Protein AF-D4H2M1-F1 (afdb_monomer_lite)

Organism: Denitrovibrio acetiphilus (strain DSM 12809 / NBRC 114555 / N2460) (NCBI:txid522772)

Sequence (80 aa):
MSFCLVSVSFVTACGTSKISIVEEKCGICHKAEIVYKRKLTKAEWDRVVYAMKIRGLKISASEEKTLKSELYKKLGKEDK

pLDDT: mean 86.99, std 16.82, range [47.16, 98.25]

Radius of gyration: 18.4 Å; chains: 1; bounding box: 28×67×25 Å

Structure (mmCIF, N/CA/C/O backbone):
data_AF-D4H2M1-F1
#
_entry.id   AF-D4H2M1-F1
#
loop_
_atom_site.group_PDB
_atom_site.id
_atom_site.type_symbol
_atom_site.label_atom_id
_atom_site.label_alt_id
_atom_site.label_comp_id
_atom_site.label_asym_id
_atom_site.label_entity_id
_atom_site.label_seq_id
_atom_site.pdbx_PDB_ins_code
_atom_site.Cartn_x
_atom_site.Cartn_y
_atom_site.Cartn_z
_atom_site.occupancy
_atom_site.B_iso_or_equiv
_atom_site.auth_seq_id
_atom_site.auth_comp_id
_atom_site.auth_asym_id
_atom_site.auth_atom_id
_atom_site.pdbx_PDB_model_num
ATOM 1 N N . MET A 1 1 ? -9.159 58.261 5.672 1.00 47.16 1 MET A N 1
ATOM 2 C CA . MET A 1 1 ? -9.613 56.868 5.864 1.00 47.16 1 MET A CA 1
ATOM 3 C C . MET A 1 1 ? -9.621 56.165 4.519 1.00 47.16 1 MET A C 1
ATOM 5 O O . MET A 1 1 ? -10.349 56.625 3.656 1.00 47.16 1 MET A O 1
ATOM 9 N N . SER A 1 2 ? -8.837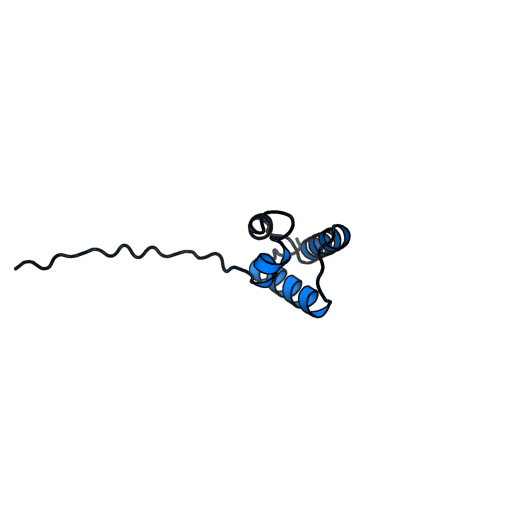 55.104 4.330 1.00 52.41 2 SER A N 1
ATOM 10 C CA . SER A 1 2 ? -9.198 54.020 3.404 1.00 52.41 2 SER A CA 1
ATOM 11 C C . SER A 1 2 ? -8.240 52.851 3.620 1.00 52.41 2 SER A C 1
ATOM 13 O O . SER A 1 2 ? -7.116 52.854 3.126 1.00 52.41 2 SER A O 1
ATOM 15 N N . PHE A 1 3 ? -8.657 51.888 4.438 1.00 48.28 3 PHE A N 1
ATOM 16 C CA . PHE A 1 3 ? -8.016 50.582 4.507 1.00 48.28 3 PHE A CA 1
ATOM 17 C C . PHE A 1 3 ? -8.788 49.673 3.554 1.00 48.28 3 PHE A C 1
ATOM 19 O O . PHE A 1 3 ? -9.945 49.345 3.812 1.00 48.28 3 PHE A O 1
ATOM 26 N N . CYS A 1 4 ? -8.166 49.299 2.435 1.00 51.50 4 CYS A N 1
ATOM 27 C CA . CYS A 1 4 ? -8.684 48.251 1.565 1.00 51.50 4 CYS A CA 1
ATOM 28 C C . CYS A 1 4 ? -8.626 46.920 2.323 1.00 51.50 4 CYS A C 1
ATOM 30 O O . CYS A 1 4 ? -7.575 46.291 2.425 1.00 51.50 4 CYS A O 1
ATOM 32 N N . LEU A 1 5 ? -9.769 46.517 2.877 1.00 53.38 5 LEU A N 1
ATOM 33 C CA . LEU A 1 5 ? -10.018 45.186 3.417 1.00 53.38 5 LEU A CA 1
ATOM 34 C C . LEU A 1 5 ? -9.996 44.177 2.263 1.00 53.38 5 LEU A C 1
ATOM 36 O O . LEU A 1 5 ? -11.030 43.856 1.683 1.00 53.38 5 LEU A O 1
ATOM 40 N N . VAL A 1 6 ? -8.809 43.683 1.911 1.00 54.53 6 VAL A N 1
ATOM 41 C CA . VAL A 1 6 ? -8.693 42.484 1.080 1.00 54.53 6 VAL A CA 1
ATOM 42 C C . VAL A 1 6 ? -9.001 41.299 1.985 1.00 54.53 6 VAL A C 1
ATOM 44 O O . VAL A 1 6 ? -8.163 40.828 2.752 1.00 54.53 6 VAL A O 1
ATOM 47 N N . SER A 1 7 ? -10.251 40.858 1.932 1.00 60.72 7 SER A N 1
ATOM 48 C CA . SER A 1 7 ? -10.719 39.588 2.465 1.00 60.72 7 SER A CA 1
ATOM 49 C C . SER A 1 7 ? -9.971 38.454 1.765 1.00 60.72 7 SER A C 1
ATOM 51 O O . SER A 1 7 ? -10.393 37.947 0.728 1.00 60.72 7 SER A O 1
ATOM 53 N N . VAL A 1 8 ? -8.830 38.053 2.330 1.00 58.56 8 VAL A N 1
ATOM 54 C CA . VAL A 1 8 ? -8.147 36.818 1.944 1.00 58.56 8 VAL A CA 1
ATOM 55 C C . VAL A 1 8 ? -9.088 35.679 2.310 1.00 58.56 8 VAL A C 1
ATOM 57 O O . VAL A 1 8 ? -9.195 35.285 3.471 1.00 58.56 8 VAL A O 1
ATOM 60 N N . SER A 1 9 ? -9.828 35.188 1.319 1.00 56.25 9 SER A N 1
ATOM 61 C CA . SER A 1 9 ? -10.556 33.935 1.420 1.00 56.25 9 SER A CA 1
ATOM 62 C C . SER A 1 9 ? -9.539 32.857 1.772 1.00 56.25 9 SER A C 1
ATOM 64 O O . SER A 1 9 ? -8.750 32.425 0.933 1.00 56.25 9 SER A O 1
ATOM 66 N N . PHE A 1 10 ? -9.524 32.468 3.044 1.00 53.19 10 PHE A N 1
ATOM 67 C CA . PHE A 1 10 ? -8.783 31.320 3.528 1.00 53.19 10 PHE A CA 1
ATOM 68 C C . PHE A 1 10 ? -9.450 30.102 2.890 1.00 53.19 10 PHE A C 1
ATOM 70 O O . PHE A 1 10 ? -10.412 29.545 3.416 1.00 53.19 10 PHE A O 1
ATOM 77 N N . VAL A 1 11 ? -8.998 29.743 1.689 1.00 59.78 11 VAL A N 1
ATOM 78 C CA . VAL A 1 11 ? -9.254 28.433 1.103 1.00 59.78 11 VAL A CA 1
ATOM 79 C C . VAL A 1 11 ? -8.626 27.437 2.062 1.00 59.78 11 VAL A C 1
ATOM 81 O O . VAL A 1 11 ? -7.432 27.151 2.004 1.00 59.78 11 VAL A O 1
ATOM 84 N N . THR A 1 12 ? -9.426 26.952 3.007 1.00 60.94 12 THR A N 1
ATOM 85 C CA . THR A 1 12 ? -9.102 25.773 3.790 1.00 60.94 12 THR A CA 1
ATOM 86 C C . THR A 1 12 ? -9.027 24.630 2.796 1.00 60.94 12 THR A C 1
ATOM 88 O O . THR A 1 12 ? -10.017 23.990 2.445 1.00 60.94 12 THR A O 1
ATOM 91 N N . ALA A 1 13 ? -7.816 24.418 2.283 1.00 56.25 13 ALA A N 1
ATOM 92 C CA . ALA A 1 13 ? -7.443 23.213 1.587 1.00 56.25 13 ALA A CA 1
ATOM 93 C C . ALA A 1 13 ? -7.727 22.061 2.554 1.00 56.25 13 ALA A C 1
ATOM 95 O O . ALA A 1 13 ? -6.923 21.748 3.431 1.00 56.25 13 ALA A O 1
ATOM 96 N N . CYS A 1 14 ? -8.901 21.445 2.421 1.00 55.91 14 CYS A N 1
ATOM 97 C CA . CYS A 1 14 ? -9.166 20.135 2.982 1.00 55.91 14 CYS A CA 1
ATOM 98 C C . CYS A 1 14 ? -8.300 19.155 2.179 1.00 55.91 14 CYS A C 1
ATOM 100 O O . CYS A 1 14 ? -8.738 18.515 1.225 1.00 55.91 14 CYS A O 1
ATOM 102 N N . GLY A 1 15 ? -7.003 19.157 2.480 1.00 56.34 15 GLY A N 1
ATOM 103 C CA . GLY A 1 15 ? -6.029 18.290 1.855 1.00 56.34 15 GLY A CA 1
ATOM 104 C C . GLY A 1 15 ? -6.247 16.890 2.391 1.00 56.34 15 GLY A C 1
ATOM 105 O O . GLY A 1 15 ? -5.827 16.584 3.505 1.00 56.34 15 GLY A O 1
ATOM 106 N N . THR A 1 16 ? -6.900 16.032 1.607 1.00 60.28 16 THR A N 1
ATOM 107 C CA . THR A 1 16 ? -6.839 14.583 1.826 1.00 60.28 16 THR A CA 1
ATOM 108 C C . THR A 1 16 ? -5.368 14.220 1.983 1.00 60.28 16 THR A C 1
ATOM 110 O O . THR A 1 16 ? -4.576 14.458 1.068 1.00 60.28 16 THR A O 1
ATOM 113 N N . SER A 1 17 ? -4.980 13.720 3.154 1.00 75.06 17 SER A N 1
ATOM 114 C CA . SER A 1 17 ? -3.580 13.450 3.469 1.00 75.06 17 SER A CA 1
ATOM 115 C C . SER A 1 17 ? -3.077 12.356 2.530 1.00 75.06 17 SER A C 1
ATOM 117 O O . SER A 1 17 ? -3.409 11.179 2.682 1.00 75.06 17 SER A O 1
ATOM 119 N N . LYS A 1 18 ? -2.306 12.762 1.519 1.00 89.25 18 LYS A N 1
ATOM 120 C CA . LYS A 1 18 ? -1.691 11.856 0.550 1.00 89.25 18 LYS A CA 1
ATOM 121 C C . LYS A 1 18 ? -0.761 10.879 1.271 1.00 89.25 18 LYS A C 1
ATOM 123 O O . LYS A 1 18 ? -0.130 11.217 2.273 1.00 89.25 18 LYS A O 1
ATOM 128 N N . ILE A 1 19 ? -0.701 9.650 0.774 1.00 94.75 19 ILE A N 1
ATOM 129 C CA . ILE A 1 19 ? 0.181 8.600 1.281 1.00 94.75 19 ILE A CA 1
ATOM 130 C C . ILE A 1 19 ? 1.324 8.473 0.274 1.00 94.75 19 ILE A C 1
ATOM 132 O O . ILE A 1 19 ? 1.093 8.008 -0.839 1.00 94.75 19 ILE A O 1
ATOM 136 N N . SER A 1 20 ? 2.543 8.878 0.640 1.00 94.56 20 SER A N 1
ATOM 137 C CA . SER A 1 20 ? 3.665 8.987 -0.311 1.00 94.56 20 SER A CA 1
ATOM 138 C C . SER A 1 20 ? 3.909 7.696 -1.094 1.00 94.56 20 SER A C 1
ATOM 140 O O . SER A 1 20 ? 3.925 7.711 -2.318 1.00 94.56 20 SER A O 1
ATOM 142 N N . ILE A 1 21 ? 3.945 6.550 -0.406 1.00 96.25 21 ILE A N 1
ATOM 143 C CA . ILE A 1 21 ? 4.140 5.244 -1.052 1.00 96.25 21 ILE A CA 1
ATOM 144 C C . ILE A 1 21 ? 3.000 4.861 -2.017 1.00 96.25 21 ILE A C 1
ATOM 146 O O . ILE A 1 21 ? 3.228 4.135 -2.982 1.00 96.25 21 ILE A O 1
ATOM 150 N N . VAL A 1 22 ? 1.777 5.364 -1.811 1.00 96.88 22 VAL A N 1
ATOM 151 C CA . VAL A 1 22 ? 0.662 5.172 -2.757 1.00 96.88 22 VAL A CA 1
ATOM 152 C C . VAL A 1 22 ? 0.866 6.035 -4.000 1.00 96.88 22 VAL A C 1
ATOM 154 O O . VAL A 1 22 ? 0.688 5.538 -5.111 1.00 96.88 22 VAL A O 1
ATOM 157 N N . GLU A 1 23 ? 1.274 7.297 -3.841 1.00 95.31 23 GLU A N 1
ATOM 158 C CA . GLU A 1 23 ? 1.563 8.173 -4.984 1.00 95.31 23 GLU A CA 1
ATOM 159 C C . GLU A 1 23 ? 2.732 7.632 -5.822 1.00 95.31 23 GLU A C 1
ATOM 161 O O . GLU A 1 23 ? 2.648 7.604 -7.047 1.00 95.31 23 GLU A O 1
ATOM 166 N N . GLU A 1 24 ? 3.780 7.133 -5.166 1.00 95.50 24 GLU A N 1
ATOM 167 C CA . GLU A 1 24 ? 4.982 6.607 -5.819 1.00 95.50 24 GLU A CA 1
ATOM 168 C C . GLU A 1 24 ? 4.745 5.269 -6.529 1.00 95.50 24 GLU A C 1
ATOM 170 O O . GLU A 1 24 ? 5.266 5.046 -7.621 1.00 95.50 2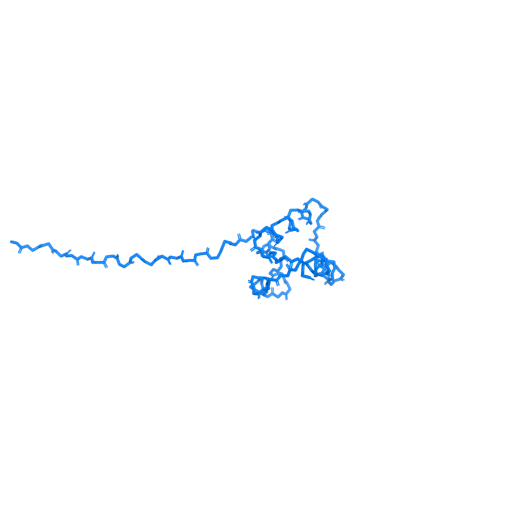4 GLU A O 1
ATOM 175 N N . LYS A 1 25 ? 3.986 4.350 -5.915 1.00 96.88 25 LYS A N 1
ATOM 176 C CA . LYS A 1 25 ? 3.884 2.961 -6.399 1.00 96.88 25 LYS A CA 1
ATOM 177 C C . LYS A 1 25 ? 2.580 2.658 -7.129 1.00 96.88 25 LYS A C 1
ATOM 179 O O . LYS A 1 25 ? 2.583 1.884 -8.083 1.00 96.88 25 LYS A O 1
ATOM 184 N N . CYS A 1 26 ? 1.455 3.233 -6.703 1.00 95.62 26 CYS A N 1
ATOM 185 C CA . CYS A 1 26 ? 0.140 2.896 -7.258 1.00 95.62 26 CYS A CA 1
ATOM 186 C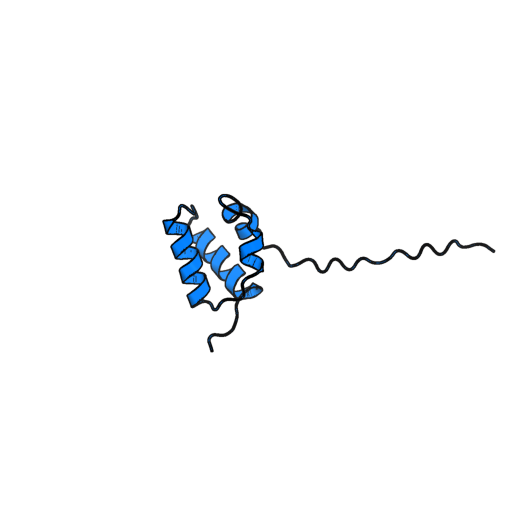 C . CYS A 1 26 ? -0.218 3.717 -8.504 1.00 95.62 26 CYS A C 1
ATOM 188 O O . CYS A 1 26 ? -1.132 3.329 -9.226 1.00 95.62 26 CYS A O 1
ATOM 190 N N . GLY A 1 27 ? 0.499 4.816 -8.765 1.00 93.44 27 GLY A N 1
ATOM 191 C CA . GLY A 1 27 ? 0.325 5.667 -9.947 1.00 93.44 27 GLY A CA 1
ATOM 192 C C . GLY A 1 27 ? 0.943 5.120 -11.240 1.00 93.44 27 GLY A C 1
ATOM 193 O O . GLY A 1 27 ? 0.698 5.676 -12.305 1.00 93.44 27 GLY A O 1
ATOM 194 N N . ILE A 1 28 ? 1.733 4.043 -11.158 1.00 94.75 28 ILE A N 1
ATOM 195 C CA . ILE A 1 28 ? 2.540 3.532 -12.278 1.00 94.75 28 ILE A CA 1
ATOM 196 C C . ILE A 1 28 ? 1.668 2.908 -13.381 1.00 94.75 28 ILE A C 1
ATOM 198 O O . ILE A 1 28 ? 1.967 3.065 -14.561 1.00 94.75 28 ILE A O 1
ATOM 202 N N . CYS A 1 29 ? 0.590 2.204 -13.016 1.00 96.25 29 CYS A N 1
ATOM 203 C CA . CYS A 1 29 ? -0.266 1.490 -13.977 1.00 96.25 29 CYS A CA 1
ATOM 204 C C . CYS A 1 29 ? -1.625 2.166 -14.211 1.00 96.25 29 CYS A C 1
ATOM 206 O O . CYS A 1 29 ? -2.202 2.053 -15.288 1.00 96.25 29 CYS A O 1
ATOM 208 N N . HIS A 1 30 ? -2.164 2.849 -13.203 1.00 95.19 30 HIS A N 1
ATOM 209 C CA . HIS A 1 30 ? -3.424 3.587 -13.270 1.00 95.19 30 HIS A CA 1
ATOM 210 C C . HIS A 1 30 ? -3.398 4.730 -12.253 1.00 95.19 30 HIS A C 1
ATOM 212 O O . HIS A 1 30 ? -2.535 4.778 -11.384 1.00 95.19 30 HIS A O 1
ATOM 218 N N . LYS A 1 31 ? -4.366 5.650 -12.309 1.00 95.38 31 LYS A N 1
ATOM 219 C CA . LYS A 1 31 ? -4.410 6.791 -11.378 1.00 95.38 31 LYS A CA 1
ATOM 220 C C . LYS A 1 31 ? -4.446 6.315 -9.918 1.00 95.38 31 LYS A C 1
ATOM 222 O O . LYS A 1 31 ? -5.350 5.569 -9.541 1.00 95.38 31 LYS A O 1
ATOM 227 N N . ALA A 1 32 ? -3.517 6.801 -9.090 1.00 96.31 32 ALA A N 1
ATOM 228 C CA . ALA A 1 32 ? -3.447 6.486 -7.656 1.00 96.31 32 ALA A CA 1
ATOM 229 C C . ALA A 1 32 ? -4.687 6.968 -6.875 1.00 96.31 32 ALA A C 1
ATOM 231 O O . ALA A 1 32 ? -5.022 6.429 -5.824 1.00 96.31 32 ALA A O 1
ATOM 232 N N . GLU A 1 33 ? -5.424 7.937 -7.429 1.00 95.56 33 GLU A N 1
ATOM 233 C CA . GLU A 1 33 ? -6.665 8.481 -6.868 1.00 95.56 33 GLU A CA 1
ATOM 234 C C . GLU A 1 33 ? -7.706 7.400 -6.521 1.00 95.56 33 GLU A C 1
ATOM 236 O O . GLU A 1 33 ? -8.451 7.551 -5.554 1.00 95.56 33 GLU A O 1
ATOM 241 N N . ILE A 1 34 ? -7.739 6.286 -7.269 1.00 95.12 34 ILE A N 1
ATOM 242 C CA . ILE A 1 34 ? -8.674 5.184 -7.003 1.00 95.12 34 ILE A CA 1
ATOM 243 C C . ILE A 1 34 ? -8.495 4.595 -5.601 1.00 95.12 34 ILE A C 1
ATOM 245 O O . ILE A 1 34 ? -9.476 4.147 -5.015 1.00 95.12 34 ILE A O 1
ATOM 249 N N . VAL A 1 35 ? -7.281 4.631 -5.043 1.00 96.38 35 VAL A N 1
ATOM 250 C CA . VAL A 1 35 ? -6.982 4.113 -3.702 1.00 96.38 35 VAL A CA 1
ATOM 251 C C . VAL A 1 35 ? -7.714 4.938 -2.642 1.00 96.38 35 VAL A C 1
ATOM 253 O O . VAL A 1 35 ? -8.395 4.377 -1.789 1.00 96.38 35 VAL A O 1
ATOM 256 N N . TYR A 1 36 ? -7.680 6.267 -2.749 1.00 95.88 36 TYR A N 1
ATOM 257 C CA . TYR A 1 36 ? -8.308 7.181 -1.784 1.00 95.88 36 TYR A CA 1
ATOM 258 C C . TYR A 1 36 ? -9.838 7.186 -1.840 1.00 95.88 36 TYR A C 1
ATOM 260 O O . TYR A 1 36 ? -10.493 7.614 -0.894 1.00 95.88 36 TYR A O 1
ATOM 268 N N . LYS A 1 37 ? -10.423 6.690 -2.935 1.00 94.75 37 LYS A N 1
ATOM 269 C CA . LYS A 1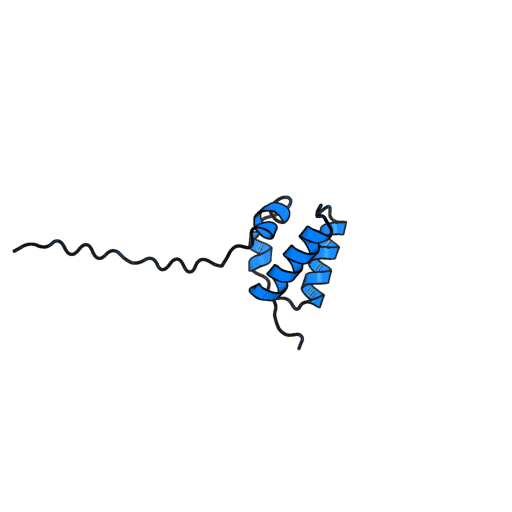 37 ? -11.879 6.532 -3.089 1.00 94.75 37 LYS A CA 1
ATOM 270 C C . LYS A 1 37 ? -12.417 5.273 -2.406 1.00 94.75 37 LYS A C 1
ATOM 272 O O . LYS A 1 37 ? -13.622 5.029 -2.438 1.00 94.75 37 LYS A O 1
ATOM 277 N N . ARG A 1 38 ? -11.550 4.441 -1.824 1.00 94.31 38 ARG A N 1
ATOM 278 C CA . ARG A 1 38 ? -11.927 3.180 -1.182 1.00 94.31 38 ARG A CA 1
ATOM 279 C C . ARG A 1 38 ? -11.760 3.285 0.331 1.00 94.31 38 ARG A C 1
ATOM 281 O O . ARG A 1 38 ? -10.717 3.701 0.817 1.00 94.31 38 ARG A O 1
ATOM 288 N N . LYS A 1 39 ? -12.785 2.848 1.065 1.00 94.56 39 LYS A N 1
ATOM 289 C CA . LYS A 1 39 ? -12.700 2.513 2.491 1.00 94.56 39 LYS A CA 1
ATOM 290 C C . LYS A 1 39 ? -12.949 1.020 2.632 1.00 94.56 39 LYS A C 1
ATOM 292 O O . LYS A 1 39 ? -14.048 0.551 2.335 1.00 94.56 39 LYS A O 1
ATOM 297 N N . LEU A 1 40 ? -11.915 0.287 3.013 1.00 96.31 40 LEU A N 1
ATOM 298 C CA . LEU A 1 40 ? -11.905 -1.173 3.037 1.00 96.31 40 LEU A CA 1
ATOM 299 C C . LEU A 1 40 ? -11.428 -1.663 4.398 1.00 96.31 40 LEU A C 1
ATOM 301 O O . LEU A 1 40 ? -10.730 -0.941 5.112 1.00 96.31 40 LEU A O 1
ATOM 305 N N . THR A 1 41 ? -11.814 -2.874 4.777 1.00 97.62 41 THR A N 1
ATOM 306 C CA . THR A 1 41 ? -11.272 -3.489 5.986 1.00 97.62 41 THR A CA 1
ATOM 307 C C . THR A 1 41 ? -9.810 -3.881 5.789 1.00 97.62 41 THR A C 1
ATOM 309 O O . THR A 1 41 ? -9.282 -3.839 4.671 1.00 97.62 41 THR A O 1
ATOM 312 N N . LYS A 1 42 ? -9.122 -4.275 6.866 1.00 96.31 42 LYS A N 1
ATOM 313 C CA . LYS A 1 42 ? -7.717 -4.707 6.775 1.00 96.31 42 LYS A CA 1
ATOM 314 C C . LYS A 1 42 ? -7.561 -5.895 5.823 1.00 96.31 42 LYS A C 1
ATOM 316 O O . LYS A 1 42 ? -6.719 -5.851 4.928 1.00 96.31 42 LYS A O 1
ATOM 321 N N . ALA A 1 43 ? -8.434 -6.894 5.956 1.00 96.75 43 ALA A N 1
ATOM 322 C CA . ALA A 1 43 ? -8.428 -8.082 5.108 1.00 96.75 43 ALA A CA 1
ATOM 323 C C . ALA A 1 43 ? -8.730 -7.752 3.635 1.00 96.75 43 ALA A C 1
ATOM 325 O O . ALA A 1 43 ? -8.125 -8.322 2.725 1.00 96.75 43 ALA A O 1
ATOM 326 N N . GLU A 1 44 ? -9.645 -6.816 3.377 1.00 97.81 44 GLU A N 1
ATOM 327 C CA . GLU A 1 44 ? -9.934 -6.339 2.021 1.00 97.81 44 GLU A CA 1
ATOM 328 C C . GLU A 1 44 ? -8.721 -5.610 1.410 1.00 97.81 44 GLU A C 1
ATOM 330 O O . GLU A 1 44 ? -8.353 -5.881 0.264 1.00 97.81 44 GLU A O 1
ATOM 335 N N . TRP A 1 45 ? -8.046 -4.746 2.175 1.00 97.81 45 TRP A N 1
ATOM 336 C CA . TRP A 1 45 ? -6.818 -4.077 1.733 1.00 97.81 45 TRP A CA 1
ATOM 337 C C . TRP A 1 45 ? -5.677 -5.059 1.456 1.00 97.81 45 TRP A C 1
ATOM 339 O O . TRP A 1 45 ? -4.980 -4.912 0.450 1.00 97.81 45 TRP A O 1
ATOM 349 N N . ASP A 1 46 ? -5.513 -6.090 2.285 1.00 97.88 46 ASP A N 1
ATOM 350 C CA . ASP A 1 46 ? -4.524 -7.148 2.059 1.00 97.88 46 ASP A CA 1
ATOM 351 C C . ASP A 1 46 ? -4.726 -7.853 0.723 1.00 97.88 46 ASP A C 1
ATOM 353 O O . ASP A 1 46 ? -3.770 -8.036 -0.037 1.00 97.88 46 ASP A O 1
ATOM 357 N N . ARG A 1 47 ? -5.979 -8.195 0.408 1.00 98.25 47 ARG A N 1
ATOM 358 C CA . ARG A 1 47 ? -6.339 -8.813 -0.872 1.00 98.25 47 ARG A CA 1
ATOM 359 C C . ARG A 1 47 ? -6.031 -7.886 -2.041 1.00 98.25 47 ARG A C 1
ATOM 361 O O . ARG A 1 47 ? -5.497 -8.352 -3.043 1.00 98.25 47 ARG A O 1
ATOM 368 N N . VAL A 1 48 ? -6.321 -6.588 -1.920 1.00 98.00 48 VAL A N 1
ATOM 369 C CA . VAL A 1 48 ? -6.012 -5.602 -2.968 1.00 98.00 48 VAL A CA 1
ATOM 370 C C . VAL A 1 48 ? -4.506 -5.517 -3.211 1.00 98.00 48 VAL A C 1
ATOM 372 O O . VAL A 1 48 ? -4.076 -5.657 -4.355 1.00 98.00 48 VAL A O 1
ATOM 375 N N . VAL A 1 49 ? -3.697 -5.340 -2.161 1.00 97.75 49 VAL A N 1
ATOM 376 C CA . VAL A 1 49 ? -2.232 -5.240 -2.292 1.00 97.75 49 VAL A CA 1
ATOM 377 C C . VAL A 1 49 ? -1.657 -6.519 -2.901 1.00 97.75 49 VAL A C 1
ATOM 379 O O . VAL A 1 49 ? -0.881 -6.450 -3.854 1.00 97.75 49 VAL A O 1
ATOM 382 N N . TYR A 1 50 ? -2.095 -7.687 -2.427 1.00 98.19 50 TYR A N 1
ATOM 383 C CA . TYR A 1 50 ? -1.697 -8.977 -2.991 1.00 98.19 50 TYR A CA 1
ATOM 384 C C . TYR A 1 50 ? -2.060 -9.095 -4.479 1.00 98.19 50 TYR A C 1
ATOM 386 O O . TYR A 1 50 ? -1.222 -9.447 -5.311 1.00 98.19 50 TYR A O 1
ATOM 394 N N . ALA A 1 51 ? -3.286 -8.720 -4.843 1.00 98.00 51 ALA A N 1
ATOM 395 C CA . ALA A 1 51 ? -3.754 -8.775 -6.220 1.00 98.00 51 ALA A CA 1
ATOM 396 C C . ALA A 1 51 ? -3.027 -7.772 -7.138 1.00 98.00 51 ALA A C 1
ATOM 398 O O . ALA A 1 51 ? -2.922 -8.020 -8.340 1.00 98.00 51 ALA A O 1
ATOM 399 N N . MET A 1 52 ? -2.524 -6.652 -6.608 1.00 98.00 52 MET A N 1
ATOM 400 C CA . MET A 1 52 ? -1.671 -5.721 -7.357 1.00 98.00 52 MET A CA 1
ATOM 401 C C . MET A 1 52 ? -0.253 -6.266 -7.531 1.00 98.00 52 MET A C 1
ATOM 403 O O . MET A 1 52 ? 0.312 -6.114 -8.611 1.00 98.00 52 MET A O 1
ATOM 407 N N . LYS A 1 53 ? 0.304 -6.968 -6.532 1.00 97.44 53 LYS A N 1
ATOM 408 C CA . LYS A 1 53 ? 1.603 -7.657 -6.664 1.00 97.44 53 LYS A CA 1
ATOM 409 C C . LYS A 1 53 ? 1.577 -8.697 -7.782 1.00 97.44 53 LYS A C 1
ATOM 411 O O . LYS A 1 53 ? 2.478 -8.705 -8.613 1.00 97.44 53 LYS A O 1
ATOM 416 N N . ILE A 1 54 ? 0.508 -9.497 -7.869 1.00 97.88 54 ILE A N 1
ATOM 417 C CA . ILE A 1 54 ? 0.307 -10.449 -8.979 1.00 97.88 54 ILE A CA 1
ATOM 418 C C . ILE A 1 54 ? 0.271 -9.729 -10.337 1.00 97.88 54 ILE A C 1
ATOM 420 O O . ILE A 1 54 ? 0.790 -10.241 -11.322 1.00 97.88 54 ILE A O 1
ATOM 424 N N . ARG A 1 55 ? -0.309 -8.523 -10.395 1.00 97.06 55 ARG A N 1
ATOM 425 C CA . ARG A 1 55 ? -0.402 -7.705 -11.617 1.00 97.06 55 ARG A CA 1
ATOM 426 C C . ARG A 1 55 ? 0.846 -6.866 -11.910 1.00 97.06 55 ARG A C 1
ATOM 428 O O . ARG A 1 55 ? 0.823 -6.068 -12.841 1.00 97.06 55 ARG A O 1
ATOM 435 N N . GLY A 1 56 ? 1.928 -7.044 -11.152 1.00 96.50 56 GLY A N 1
ATOM 436 C CA . GLY A 1 56 ? 3.219 -6.414 -11.433 1.00 96.50 56 GLY A CA 1
ATOM 437 C C . GLY A 1 56 ? 3.603 -5.249 -10.522 1.00 96.50 56 GLY A C 1
ATOM 438 O O . GLY A 1 56 ? 4.612 -4.599 -10.791 1.00 96.50 56 GLY A O 1
ATOM 439 N N . LEU A 1 57 ? 2.873 -4.989 -9.430 1.00 97.31 57 LEU A N 1
ATOM 440 C CA . LEU A 1 57 ? 3.335 -4.062 -8.393 1.00 97.31 57 LEU A CA 1
ATOM 441 C C . LEU A 1 57 ? 4.630 -4.592 -7.762 1.00 97.31 57 LEU A C 1
ATOM 443 O O . LEU A 1 57 ? 4.630 -5.610 -7.066 1.00 97.31 57 LEU A O 1
ATOM 447 N N . LYS A 1 58 ? 5.730 -3.869 -7.978 1.00 96.00 58 LYS A N 1
ATOM 448 C CA . LYS A 1 58 ? 7.045 -4.182 -7.413 1.00 96.00 58 LYS A CA 1
ATOM 449 C C . LYS A 1 58 ? 7.289 -3.354 -6.156 1.00 96.00 58 LYS A C 1
ATOM 451 O O . LYS A 1 58 ? 7.520 -2.149 -6.239 1.00 96.00 58 LYS A O 1
ATOM 456 N N . ILE A 1 59 ? 7.245 -4.016 -5.005 1.00 96.81 59 ILE A N 1
ATOM 457 C CA . ILE A 1 59 ? 7.545 -3.442 -3.689 1.00 96.81 59 ILE A CA 1
ATOM 458 C C . ILE A 1 59 ? 8.305 -4.467 -2.843 1.00 96.81 59 ILE A C 1
ATOM 460 O O . ILE A 1 59 ? 8.072 -5.673 -2.957 1.00 96.81 59 ILE A O 1
ATOM 464 N N . SER A 1 60 ? 9.212 -3.990 -1.999 1.00 97.62 60 SER A N 1
ATOM 465 C CA . SER A 1 60 ? 9.902 -4.794 -0.990 1.00 97.62 60 SER A CA 1
ATOM 466 C C . SER A 1 60 ? 8.982 -5.138 0.190 1.00 97.62 60 SER A C 1
ATOM 468 O O . SER A 1 60 ? 7.915 -4.550 0.368 1.00 97.62 60 SER A O 1
ATOM 470 N N . ALA A 1 61 ? 9.396 -6.088 1.032 1.00 96.75 61 ALA A N 1
ATOM 471 C CA . ALA A 1 61 ? 8.612 -6.492 2.203 1.00 96.75 61 ALA A CA 1
ATOM 472 C C . ALA A 1 61 ? 8.446 -5.360 3.238 1.00 96.75 61 ALA A C 1
ATOM 474 O O . ALA A 1 61 ? 7.391 -5.237 3.864 1.00 96.75 61 ALA A O 1
ATOM 475 N N . SER A 1 62 ? 9.467 -4.513 3.409 1.00 97.31 62 SER A N 1
ATOM 476 C CA . SER A 1 62 ? 9.407 -3.341 4.291 1.00 97.31 62 SER A CA 1
ATOM 477 C C . SER A 1 62 ? 8.457 -2.274 3.743 1.00 97.31 62 SER A C 1
ATOM 479 O O . SER A 1 62 ? 7.617 -1.769 4.487 1.00 97.31 62 SER A O 1
ATOM 481 N N . GLU A 1 63 ? 8.527 -1.986 2.441 1.00 97.94 63 GLU A N 1
ATOM 482 C CA . GLU A 1 63 ? 7.588 -1.097 1.749 1.00 97.94 63 GLU A CA 1
ATOM 483 C C . GLU A 1 63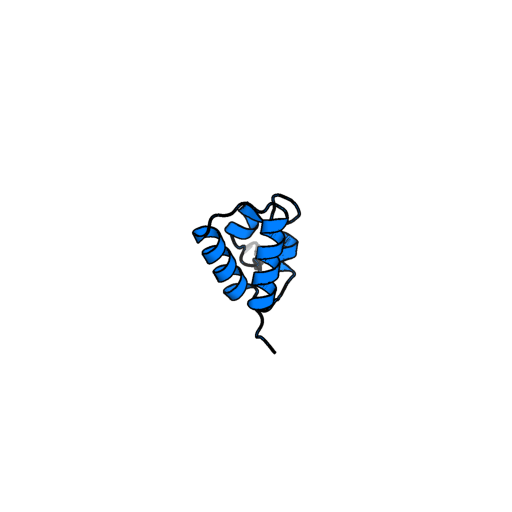 ? 6.148 -1.610 1.847 1.00 97.94 63 GLU A C 1
ATOM 485 O O . GLU A 1 63 ? 5.247 -0.833 2.149 1.00 97.94 63 GLU A O 1
ATOM 490 N N . GLU A 1 64 ? 5.918 -2.913 1.658 1.00 97.94 64 GLU A N 1
ATOM 491 C CA . GLU A 1 64 ? 4.585 -3.508 1.789 1.00 97.94 64 GLU A CA 1
ATOM 492 C C . GLU A 1 64 ? 4.018 -3.325 3.199 1.00 97.94 64 GLU A C 1
ATOM 494 O O . GLU A 1 64 ? 2.854 -2.945 3.350 1.00 97.94 64 GLU A O 1
ATOM 499 N N . LYS A 1 65 ? 4.836 -3.539 4.236 1.00 97.75 65 LYS A N 1
ATOM 500 C CA . LYS A 1 65 ? 4.426 -3.321 5.628 1.00 97.75 65 LYS A CA 1
ATOM 501 C C . LYS A 1 65 ? 4.042 -1.858 5.874 1.00 97.75 65 LYS A C 1
ATOM 503 O O . LYS A 1 65 ? 3.010 -1.598 6.496 1.00 97.75 65 LYS A O 1
ATOM 508 N N . THR A 1 66 ? 4.835 -0.915 5.366 1.00 97.69 66 THR A N 1
ATOM 509 C CA . THR A 1 66 ? 4.558 0.525 5.471 1.00 97.69 66 THR A CA 1
ATOM 510 C C . THR A 1 66 ? 3.284 0.905 4.720 1.00 97.69 66 THR A C 1
ATOM 512 O O . THR A 1 66 ? 2.407 1.543 5.298 1.00 97.69 66 THR A O 1
ATOM 515 N N . LEU A 1 67 ? 3.137 0.454 3.4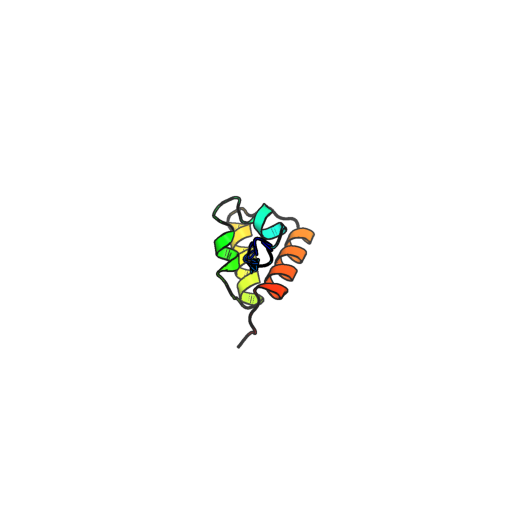70 1.00 97.56 67 LEU A N 1
ATOM 516 C CA . LEU A 1 67 ? 1.949 0.676 2.646 1.00 97.56 67 LEU A CA 1
ATOM 517 C C . LEU A 1 67 ? 0.689 0.193 3.365 1.00 97.56 67 LEU A C 1
ATOM 519 O O . LEU A 1 67 ? -0.253 0.960 3.540 1.00 97.56 67 LEU A O 1
ATOM 523 N N . LYS A 1 68 ? 0.689 -1.057 3.832 1.00 97.50 68 LYS A N 1
ATOM 524 C CA . LYS A 1 68 ? -0.442 -1.650 4.552 1.00 97.50 68 LYS A CA 1
ATOM 525 C C . LYS A 1 68 ? -0.781 -0.878 5.822 1.00 97.50 68 LYS A C 1
ATOM 527 O O . LYS A 1 68 ? -1.940 -0.532 6.026 1.00 97.50 68 LYS A O 1
ATOM 532 N N . SER A 1 69 ? 0.224 -0.531 6.630 1.00 97.19 69 SER A N 1
ATOM 533 C CA . SER A 1 69 ? 0.032 0.294 7.829 1.00 97.19 69 SER A CA 1
ATOM 534 C C . SER A 1 69 ? -0.664 1.621 7.506 1.00 97.19 69 SER A C 1
ATOM 536 O O . SER A 1 69 ? -1.630 1.982 8.178 1.00 97.19 69 SER A O 1
ATOM 538 N N . GLU A 1 70 ? -0.205 2.342 6.482 1.00 96.44 70 GLU A N 1
ATOM 539 C CA . GLU A 1 70 ? -0.807 3.619 6.082 1.00 96.44 70 GLU A CA 1
ATOM 540 C C . GLU A 1 70 ? -2.240 3.444 5.562 1.00 96.44 70 GLU A C 1
ATOM 542 O O . GLU A 1 70 ? -3.132 4.195 5.964 1.00 96.44 70 GLU A O 1
ATOM 547 N N . LEU A 1 71 ? -2.483 2.426 4.726 1.00 96.31 71 LEU A N 1
ATOM 548 C CA . LEU A 1 71 ? -3.814 2.111 4.199 1.00 96.31 71 LEU A CA 1
ATOM 549 C C . LEU A 1 71 ? -4.805 1.807 5.323 1.00 96.31 71 LEU A C 1
ATOM 551 O O . LEU A 1 71 ? -5.901 2.359 5.330 1.00 96.31 71 LEU A O 1
ATOM 555 N N . TYR A 1 72 ? -4.422 0.990 6.306 1.00 95.56 72 TYR A N 1
ATOM 556 C CA . TYR A 1 72 ? -5.312 0.654 7.419 1.00 95.56 72 TYR A CA 1
ATOM 557 C C . TYR A 1 72 ? -5.610 1.862 8.304 1.00 95.56 72 TYR A C 1
ATOM 559 O O . TYR A 1 72 ? -6.744 2.037 8.736 1.00 95.56 72 TYR A O 1
ATOM 567 N N . LYS A 1 73 ? -4.598 2.689 8.590 1.00 94.81 73 LYS A N 1
ATOM 568 C CA . LYS A 1 73 ? -4.750 3.844 9.485 1.00 94.81 73 LYS A CA 1
ATOM 569 C C . LYS A 1 73 ? -5.606 4.944 8.868 1.00 94.81 73 LYS A C 1
ATOM 571 O O . LYS A 1 73 ? -6.400 5.555 9.572 1.00 94.81 73 LYS A O 1
ATOM 576 N N . LYS A 1 74 ? -5.423 5.219 7.574 1.00 94.75 74 LYS A N 1
ATOM 577 C CA . LYS A 1 74 ? -6.058 6.364 6.901 1.00 94.75 74 LYS A CA 1
ATOM 578 C C . LYS A 1 74 ? -7.323 5.992 6.135 1.00 94.75 74 LYS A C 1
ATOM 580 O O . LYS A 1 74 ? -8.235 6.806 6.042 1.00 94.75 74 LYS A O 1
ATOM 585 N N . LEU A 1 75 ? -7.373 4.785 5.573 1.00 94.62 75 LEU A N 1
ATOM 586 C CA . LEU A 1 75 ? -8.425 4.324 4.658 1.00 94.62 75 LEU A CA 1
ATOM 587 C C . LEU A 1 75 ? -9.079 3.009 5.124 1.00 94.62 75 LEU A C 1
ATOM 589 O O . LEU A 1 75 ? -9.798 2.359 4.357 1.00 94.62 75 LEU A O 1
ATOM 593 N N . GLY A 1 76 ? -8.820 2.594 6.365 1.00 92.69 76 GLY A N 1
ATOM 594 C CA . GLY A 1 76 ? -9.455 1.440 6.988 1.00 92.69 76 GLY A CA 1
ATOM 595 C C . GLY A 1 76 ? -10.901 1.728 7.393 1.00 92.69 76 GLY A C 1
ATOM 596 O O . GLY A 1 76 ? -11.228 2.834 7.823 1.00 92.69 76 GLY A O 1
ATOM 597 N N . LYS A 1 77 ? -11.765 0.718 7.286 1.00 93.38 77 LYS A N 1
ATOM 598 C CA . LYS A 1 77 ? -13.035 0.638 8.024 1.00 93.38 77 LYS A CA 1
ATOM 599 C C . LYS A 1 77 ? -12.985 -0.553 8.984 1.00 93.38 77 LYS A C 1
ATOM 601 O O . LYS A 1 77 ? -12.183 -1.467 8.786 1.00 93.38 77 LYS A O 1
ATOM 606 N N . GLU A 1 78 ? -13.839 -0.536 9.996 1.00 89.06 78 GLU A N 1
ATOM 607 C CA . GLU A 1 78 ? -14.003 -1.662 10.915 1.00 89.06 78 GLU A CA 1
ATOM 608 C C . GLU A 1 78 ? -14.543 -2.892 10.169 1.00 89.06 78 GLU A C 1
ATOM 610 O O . GLU A 1 78 ? -15.355 -2.768 9.245 1.00 89.06 78 GLU A O 1
ATOM 615 N N . ASP A 1 79 ? -14.058 -4.075 10.544 1.00 75.62 79 ASP A N 1
ATOM 616 C CA . ASP A 1 79 ? -14.650 -5.340 10.117 1.00 75.62 79 ASP A CA 1
ATOM 617 C C . ASP A 1 79 ? -16.019 -5.467 10.814 1.00 75.62 79 ASP A C 1
ATOM 619 O O . ASP A 1 79 ? -16.082 -5.455 12.043 1.00 75.62 79 ASP A O 1
ATOM 623 N N . LYS A 1 80 ? -17.105 -5.501 10.031 1.00 59.28 80 LYS A N 1
ATOM 624 C CA . LYS A 1 80 ? -18.481 -5.666 10.524 1.00 59.28 80 LYS A CA 1
ATOM 625 C C . LYS A 1 80 ? -18.871 -7.138 10.545 1.00 59.28 80 LYS A C 1
ATOM 627 O O . LYS A 1 80 ? -18.534 -7.824 9.553 1.00 59.28 80 LYS A O 1
#

Secondary structure (DSSP, 8-state):
-------------------HHHHHHHTTTS-THHHHT--B-HHHHHHHHHHHHHTT----HHHHHHHHHHHHHHHB----

Foldseek 3Di:
DDDPPPPPPPPPPPDLDDDVLLCVQVPPPHNSVVLVVAQEALVRVVVVVVVVVVVPRDDDPVSVVSVSVCCCVRRYDDDD

InterPro domains:
  IPR036909 Cytochrome c-like domain superfamily [G3DSA:1.10.760.10] (18-73)